Protein AF-A0A915HDL1-F1 (afdb_monomer)

InterPro domains:
  IPR001024 PLAT/LH2 domain [PF01477] (60-126)
  IPR001024 PLAT/LH2 domain [PS50095] (58-131)
  IPR036392 PLAT/LH2 domain superfamily [SSF49723] (57-126)
  IPR052970 Inner ear hair cell lipoxygenase homology domain-containing protein [PTHR45901] (38-126)

Mean predicted aligned error: 14.96 Å

Radius of gyration: 23.65 Å; Cα contacts (8 Å, |Δi|>4): 177; chains: 1; bounding box: 27×48×87 Å

Secondary structure (DSSP, 8-state):
--------------------------------------------------PPP-TTEEEEEEEEEPPSSTT----SPEEEEEEETTEEPPPEE----SS-SS-S-TT-EEEEEEEEEE---SEEEEEEEE-

Nearest PDB structures (foldseek):
  2fnq-assembly1_A  TM=8.920E-01  e=1.344E-03  Plexaura homomalla
  3v99-assembly1_A  TM=8.855E-01  e=3.000E-03  Homo sapiens
  4nre-assembly1_A  TM=8.834E-01  e=3.773E-03  Homo sapiens
  7laf-assembly1_A  TM=9.132E-01  e=9.998E-03  Homo sapiens
  7ttj-assembly1_B  TM=8.368E-01  e=1.121E-02  Homo sapiens

Sequence (131 aa):
MAALKGPFSHRMIAHMGTQYQNQAVSADEEEDQGNDSQSQHTGTEAPKSLPPPDKNKTMYTIAVKTSNVFGAGTDANVFVQLFGENGHSDFIQLKKSINHRNKFERNHSDVFIFNDMKNLGPISQVAAVSK

Solvent-accessible surface area (backbone atoms only — not comparable to full-atom values): 8812 Å² total; per-residue (Å²): 140,89,84,83,88,67,87,81,81,73,83,75,62,65,70,72,82,86,82,82,80,82,76,84,75,84,82,82,86,83,86,90,82,88,86,86,87,84,89,84,93,73,95,68,84,65,77,77,74,74,76,76,82,59,83,64,41,36,72,47,80,47,45,43,48,26,50,80,49,90,84,49,40,51,90,58,52,43,31,36,30,47,31,22,80,67,40,66,59,68,79,43,70,74,82,65,40,80,79,36,94,72,55,50,36,55,57,36,72,34,38,33,77,43,71,78,34,76,50,27,64,68,74,78,50,76,49,76,51,74,92

Organism: Romanomermis culicivorax (NCBI:txid13658)

Foldseek 3Di:
DDDDPDPPPDPFDFDDDDDDDDDDDDDDDDDDDDDDDDDDDDDDPDPDPDPPPDPQWDKDKTKTFQEQDVPSADPFWKWKKWAAPQGIFDTDTQCDFPPDPRPRGRGDITIDMDGGGGCRDDTDDMDMDTD

pLDDT: mean 70.62, std 26.86, range [24.58, 97.81]

Structure (mmCIF, N/CA/C/O backbone):
data_AF-A0A915HDL1-F1
#
_entry.id   AF-A0A915HDL1-F1
#
loop_
_atom_site.group_PDB
_atom_site.id
_atom_site.type_symbol
_atom_site.label_atom_id
_atom_site.label_alt_id
_atom_site.label_comp_id
_atom_site.label_asym_id
_atom_site.label_entity_id
_atom_site.label_seq_id
_atom_site.pdbx_PDB_ins_code
_atom_site.Cartn_x
_atom_site.Cartn_y
_atom_site.Cartn_z
_atom_site.occupancy
_atom_site.B_iso_or_equiv
_atom_site.auth_seq_id
_atom_site.auth_comp_id
_atom_site.auth_asym_id
_atom_site.auth_atom_id
_atom_site.pdbx_PDB_model_num
ATOM 1 N N . MET A 1 1 ? -5.763 -11.254 -38.644 1.00 36.66 1 MET A N 1
ATOM 2 C CA . MET A 1 1 ? -5.617 -12.168 -37.492 1.00 36.66 1 MET A CA 1
ATOM 3 C C . MET A 1 1 ? -5.912 -11.372 -36.233 1.00 36.66 1 MET A C 1
ATOM 5 O O . MET A 1 1 ? -5.213 -10.405 -35.969 1.00 36.66 1 MET A O 1
ATOM 9 N N . ALA A 1 2 ? -7.004 -11.695 -35.544 1.00 35.84 2 ALA A N 1
ATOM 10 C CA . ALA A 1 2 ? -7.431 -11.035 -34.314 1.00 35.84 2 ALA A CA 1
ATOM 11 C C . ALA A 1 2 ? -7.044 -11.893 -33.102 1.00 35.84 2 ALA A C 1
ATOM 13 O O . ALA A 1 2 ? -7.246 -13.102 -33.153 1.00 35.84 2 ALA A O 1
ATOM 14 N N . ALA A 1 3 ? -6.545 -11.261 -32.034 1.00 29.28 3 ALA A N 1
ATOM 15 C CA . ALA A 1 3 ? -6.727 -11.693 -30.643 1.00 29.28 3 ALA A CA 1
ATOM 16 C C . ALA A 1 3 ? -6.286 -10.579 -29.663 1.00 29.28 3 ALA A C 1
ATOM 18 O O . ALA A 1 3 ? -5.105 -10.382 -29.397 1.00 29.28 3 ALA A O 1
ATOM 19 N N . LEU A 1 4 ? -7.280 -9.816 -29.195 1.00 28.64 4 LEU A N 1
ATOM 20 C CA . LEU A 1 4 ? -7.502 -9.329 -27.822 1.00 28.64 4 LEU A CA 1
ATOM 21 C C . LEU A 1 4 ? -6.271 -9.063 -26.921 1.00 28.64 4 LEU A C 1
ATOM 23 O O . LEU A 1 4 ? -5.800 -9.952 -26.216 1.00 28.64 4 LEU A O 1
ATOM 27 N N . LYS A 1 5 ? -5.868 -7.790 -26.794 1.00 31.39 5 LYS A N 1
ATOM 28 C CA . LYS A 1 5 ? -5.203 -7.295 -25.573 1.00 31.39 5 LYS A CA 1
ATOM 29 C C . LYS A 1 5 ? -6.284 -6.882 -24.569 1.00 31.39 5 LYS A C 1
ATOM 31 O O . LYS A 1 5 ? -6.698 -5.728 -24.540 1.00 31.39 5 LYS A O 1
ATOM 36 N N . GLY A 1 6 ? -6.796 -7.852 -23.812 1.00 27.17 6 GLY A N 1
ATOM 37 C CA . GLY A 1 6 ? -7.611 -7.578 -22.623 1.00 27.17 6 GLY A CA 1
ATOM 38 C C . GLY A 1 6 ? -6.783 -6.885 -21.527 1.00 27.17 6 GLY A C 1
ATOM 39 O O . GLY A 1 6 ? -5.552 -6.881 -21.608 1.00 27.17 6 GLY A O 1
ATOM 40 N N . PRO A 1 7 ? -7.424 -6.286 -20.507 1.00 32.44 7 PRO A N 1
ATOM 41 C CA . PRO A 1 7 ? -6.717 -5.602 -19.433 1.00 32.44 7 PRO A CA 1
ATOM 42 C C . PRO A 1 7 ? -5.921 -6.636 -18.637 1.00 32.44 7 PRO A C 1
ATOM 44 O O . PRO A 1 7 ? -6.485 -7.490 -17.953 1.00 32.44 7 PRO A O 1
ATOM 47 N N . PHE A 1 8 ? -4.597 -6.589 -18.750 1.00 31.95 8 PHE A N 1
ATOM 48 C CA . PHE A 1 8 ? -3.707 -7.441 -17.977 1.00 31.95 8 PHE A CA 1
ATOM 49 C C . PHE A 1 8 ? -3.736 -6.994 -16.512 1.00 31.95 8 PHE A C 1
ATOM 51 O O . PHE A 1 8 ? -2.894 -6.216 -16.068 1.00 31.95 8 PHE A O 1
ATOM 58 N N . SER A 1 9 ? -4.723 -7.481 -15.758 1.00 31.31 9 SER A N 1
ATOM 59 C CA . SER A 1 9 ? -4.760 -7.379 -14.301 1.00 31.31 9 SER A CA 1
ATOM 60 C C . SER A 1 9 ? -3.649 -8.263 -13.727 1.00 31.31 9 SER A C 1
ATOM 62 O O . SER A 1 9 ? -3.853 -9.429 -13.390 1.00 31.31 9 SER A O 1
ATOM 64 N N . HIS A 1 10 ? -2.426 -7.735 -13.685 1.00 34.66 10 HIS A N 1
ATOM 65 C CA . HIS A 1 10 ? -1.345 -8.367 -12.944 1.00 34.66 10 HIS A CA 1
ATOM 66 C C . HIS A 1 10 ? -1.614 -8.143 -11.457 1.00 34.66 10 HIS A C 1
ATOM 68 O O . HIS A 1 10 ? -1.609 -7.011 -10.974 1.00 34.66 10 HIS A O 1
ATOM 74 N N . ARG A 1 11 ? -1.878 -9.239 -10.735 1.00 32.44 11 ARG A N 1
ATOM 75 C CA . ARG A 1 11 ? -2.006 -9.250 -9.273 1.00 32.44 11 ARG A CA 1
ATOM 76 C C . ARG A 1 11 ? -0.682 -8.778 -8.669 1.00 32.44 11 ARG A C 1
ATOM 78 O O . ARG A 1 11 ? 0.257 -9.560 -8.545 1.00 32.44 11 ARG A O 1
ATOM 85 N N . MET A 1 12 ? -0.605 -7.501 -8.303 1.00 34.94 12 MET A N 1
ATOM 86 C CA . MET A 1 12 ? 0.433 -7.008 -7.402 1.00 34.94 12 MET A CA 1
ATOM 87 C C . MET A 1 12 ? 0.228 -7.675 -6.042 1.00 34.94 12 MET A C 1
ATOM 89 O O . MET A 1 12 ? -0.837 -7.544 -5.439 1.00 34.94 12 MET A O 1
ATOM 93 N N . ILE A 1 13 ? 1.224 -8.428 -5.576 1.00 35.94 13 ILE A N 1
ATOM 94 C CA . ILE A 1 13 ? 1.182 -9.061 -4.257 1.00 35.94 13 ILE A CA 1
ATOM 95 C C . ILE A 1 13 ? 1.776 -8.069 -3.256 1.00 35.94 13 ILE A C 1
ATOM 97 O O . ILE A 1 13 ? 2.990 -7.948 -3.105 1.00 35.94 13 ILE A O 1
ATOM 101 N N . ALA A 1 14 ? 0.898 -7.330 -2.585 1.00 37.12 14 ALA A N 1
ATOM 102 C CA . ALA A 1 14 ? 1.237 -6.531 -1.418 1.00 37.12 14 ALA A CA 1
ATOM 103 C C . ALA A 1 14 ? 1.491 -7.471 -0.222 1.00 37.12 14 ALA A C 1
ATOM 105 O O . ALA A 1 14 ? 0.547 -7.929 0.415 1.00 37.12 14 ALA A O 1
ATOM 106 N N . HIS A 1 15 ? 2.753 -7.791 0.078 1.00 33.34 15 HIS A N 1
ATOM 107 C CA . HIS A 1 15 ? 3.117 -8.431 1.347 1.00 33.34 15 HIS A CA 1
ATOM 108 C C . HIS A 1 15 ? 3.179 -7.351 2.435 1.00 33.34 15 HIS A C 1
ATOM 110 O O . HIS A 1 15 ? 4.119 -6.561 2.460 1.00 33.34 15 HIS A O 1
ATOM 116 N N . MET A 1 16 ? 2.186 -7.310 3.326 1.00 37.06 16 MET A N 1
ATOM 117 C CA . MET A 1 16 ? 2.151 -6.381 4.462 1.00 37.06 16 MET A CA 1
ATOM 118 C C . MET A 1 16 ? 2.374 -7.155 5.759 1.00 37.06 16 MET A C 1
ATOM 120 O O . MET A 1 16 ? 1.567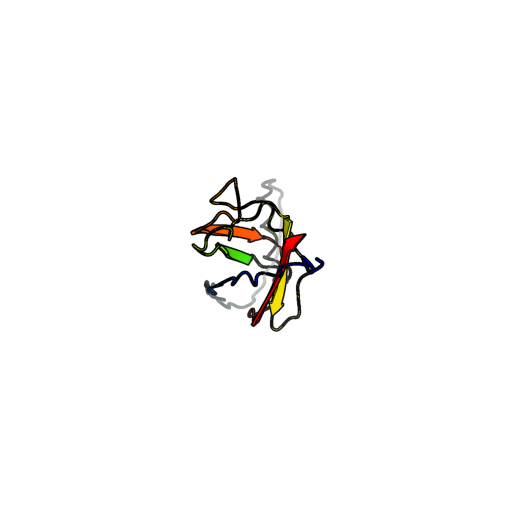 -8.009 6.116 1.00 37.06 16 MET A O 1
ATOM 124 N N . GLY A 1 17 ? 3.471 -6.865 6.458 1.00 27.05 17 GLY A N 1
ATOM 125 C CA . GLY A 1 17 ? 3.666 -7.290 7.841 1.00 27.05 17 GLY A CA 1
ATOM 126 C C . GLY A 1 17 ? 3.023 -6.279 8.787 1.00 27.05 17 GLY A C 1
ATOM 127 O O . GLY A 1 17 ? 3.318 -5.089 8.714 1.00 27.05 17 GLY A O 1
ATOM 128 N N . THR A 1 18 ? 2.154 -6.737 9.681 1.00 27.73 18 THR A N 1
ATOM 129 C CA . THR A 1 18 ? 1.672 -5.956 10.824 1.00 27.73 18 THR A CA 1
ATOM 130 C C . THR A 1 18 ? 2.804 -5.800 11.841 1.00 27.73 18 THR A C 1
ATOM 132 O O . THR A 1 18 ? 3.175 -6.780 12.484 1.00 27.73 18 THR A O 1
ATOM 135 N N . GLN A 1 19 ? 3.346 -4.593 12.029 1.00 25.41 19 GLN A N 1
ATOM 136 C CA . GLN A 1 19 ? 4.019 -4.265 13.290 1.00 25.41 19 GLN A CA 1
ATOM 137 C C . GLN A 1 19 ? 3.010 -3.587 14.213 1.00 25.41 19 GLN A C 1
ATOM 139 O O . GLN A 1 19 ? 2.671 -2.419 14.047 1.00 25.41 19 GLN A O 1
ATOM 144 N N . TYR A 1 20 ? 2.518 -4.364 15.174 1.00 26.14 20 TYR A N 1
ATOM 145 C CA . TYR A 1 20 ? 1.804 -3.865 16.341 1.00 26.14 20 TYR A CA 1
ATOM 146 C C . TYR A 1 20 ? 2.863 -3.323 17.315 1.00 26.14 20 TYR A C 1
ATOM 148 O O . TYR A 1 20 ? 3.628 -4.105 17.876 1.00 26.14 20 TYR A O 1
ATOM 156 N N . GLN A 1 21 ? 2.945 -2.005 17.513 1.00 24.58 21 GLN A N 1
ATOM 157 C CA . GLN A 1 21 ? 3.582 -1.456 18.714 1.00 24.58 21 GLN A CA 1
ATOM 158 C C . GLN A 1 21 ? 2.483 -1.091 19.707 1.00 24.58 21 GLN A C 1
ATOM 160 O O . GLN A 1 21 ? 1.872 -0.029 19.623 1.00 24.58 21 GLN A O 1
ATOM 165 N N . ASN A 1 22 ? 2.237 -1.997 20.653 1.00 26.72 22 ASN A N 1
ATOM 166 C CA . ASN A 1 22 ? 1.591 -1.639 21.907 1.00 26.72 22 ASN A CA 1
ATOM 167 C C . ASN A 1 22 ? 2.617 -0.862 22.740 1.00 26.72 22 ASN A C 1
ATOM 169 O O . ASN A 1 22 ? 3.577 -1.456 23.227 1.00 26.72 22 ASN A O 1
ATOM 173 N N . GLN A 1 23 ? 2.418 0.441 22.927 1.00 29.22 23 GLN A N 1
ATOM 174 C CA . GLN A 1 23 ? 2.945 1.116 24.110 1.00 29.22 23 GLN A CA 1
ATOM 175 C C . GLN A 1 23 ? 1.824 1.156 25.139 1.00 29.22 23 GLN A C 1
ATOM 177 O O . GLN A 1 23 ? 0.870 1.922 25.022 1.00 29.22 23 GLN A O 1
ATOM 182 N N . ALA A 1 24 ? 1.929 0.260 26.119 1.00 32.66 24 ALA A N 1
ATOM 183 C CA . ALA A 1 24 ? 1.194 0.377 27.361 1.00 32.66 24 ALA A CA 1
ATOM 184 C C . ALA A 1 24 ? 1.666 1.657 28.062 1.00 32.66 24 ALA A C 1
ATOM 186 O O . ALA A 1 24 ? 2.845 1.784 28.383 1.00 32.66 24 ALA A O 1
ATOM 187 N N . VAL A 1 25 ? 0.754 2.599 28.279 1.00 36.53 25 VAL A N 1
ATOM 188 C CA . VAL A 1 25 ? 0.918 3.640 29.295 1.00 36.53 25 VAL A CA 1
ATOM 189 C C . VAL A 1 25 ? -0.018 3.269 30.434 1.00 36.53 25 VAL A C 1
ATOM 191 O O . VAL A 1 25 ? -1.222 3.108 30.233 1.00 36.53 25 VAL A O 1
ATOM 194 N N . SER A 1 26 ? 0.600 3.010 31.581 1.00 33.22 26 SER A N 1
ATOM 195 C CA . SER A 1 26 ? 0.004 2.628 32.853 1.00 33.22 26 SER A CA 1
ATOM 196 C C . SER A 1 26 ? -1.093 3.610 33.255 1.00 33.22 26 SER A C 1
ATOM 198 O O . SER A 1 26 ? -0.880 4.820 33.281 1.00 33.22 26 SER A O 1
ATOM 200 N N . ALA A 1 27 ? -2.277 3.074 33.539 1.00 43.59 27 ALA A N 1
ATOM 201 C CA . ALA A 1 27 ? -3.297 3.782 34.290 1.00 43.59 27 ALA A CA 1
ATOM 202 C C . ALA A 1 27 ? -2.978 3.561 35.770 1.00 43.59 27 ALA A C 1
ATOM 204 O O . ALA A 1 27 ? -3.225 2.473 36.285 1.00 43.59 27 ALA A O 1
ATOM 205 N N . ASP A 1 28 ? -2.381 4.563 36.408 1.00 44.78 28 ASP A N 1
ATOM 206 C CA . ASP A 1 28 ? -2.336 4.635 37.864 1.00 44.78 28 ASP A CA 1
ATOM 207 C C . ASP A 1 28 ? -3.645 5.297 38.325 1.00 44.78 28 ASP A C 1
ATOM 209 O O . ASP A 1 28 ? -3.957 6.432 37.954 1.00 44.78 2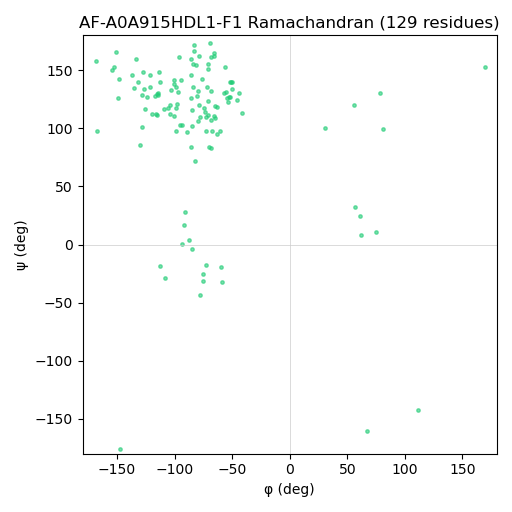8 ASP A O 1
ATOM 213 N N . GLU A 1 29 ? -4.449 4.528 39.055 1.00 59.56 29 GLU A N 1
ATOM 214 C CA . GLU A 1 29 ? -5.587 4.995 39.847 1.00 59.56 29 GLU A CA 1
ATOM 215 C C . GLU A 1 29 ? -5.055 5.743 41.078 1.00 59.56 29 GLU A C 1
ATOM 217 O O . GLU A 1 29 ? -4.169 5.203 41.724 1.00 59.56 29 GLU A O 1
ATOM 222 N N . GLU A 1 30 ? -5.610 6.906 41.445 1.00 47.22 30 GLU A N 1
ATOM 223 C CA . GLU A 1 30 ? -5.792 7.304 42.856 1.00 47.22 30 GLU A CA 1
ATOM 224 C C . GLU A 1 30 ? -6.961 8.301 43.013 1.00 47.22 30 GLU A C 1
ATOM 226 O O . GLU A 1 30 ? -7.324 9.033 42.089 1.00 47.22 30 GLU A O 1
ATOM 231 N N . GLU A 1 31 ? -7.577 8.229 44.195 1.00 41.84 31 GLU A N 1
ATOM 232 C CA . GLU A 1 31 ? -8.914 8.679 44.594 1.00 41.84 31 GLU A CA 1
ATOM 233 C C . GLU A 1 31 ? -9.050 10.172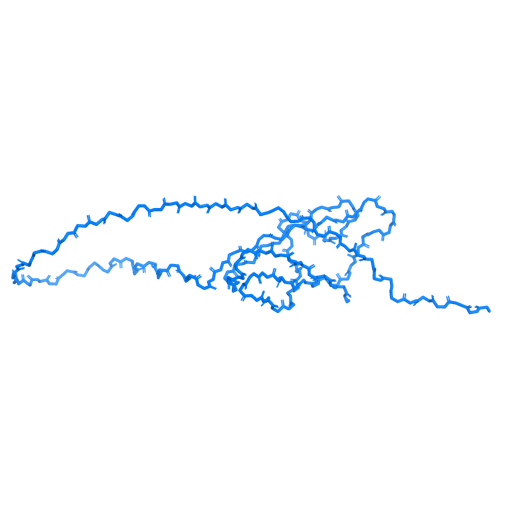 44.982 1.00 41.84 31 GLU A C 1
ATOM 235 O O . GLU A 1 31 ? -8.086 10.892 45.227 1.00 41.84 31 GLU A O 1
ATOM 240 N N . ASP A 1 32 ? -10.315 10.599 45.068 1.00 43.12 32 ASP A N 1
ATOM 241 C CA . ASP A 1 32 ? -10.850 11.899 45.502 1.00 43.12 32 ASP A CA 1
ATOM 242 C C . ASP A 1 32 ? -10.661 12.192 47.003 1.00 43.12 32 ASP A C 1
ATOM 244 O O . ASP A 1 32 ? -11.078 11.376 47.820 1.00 43.12 32 ASP A O 1
ATOM 248 N N . GLN A 1 33 ? -10.173 13.394 47.356 1.00 34.38 33 GLN A N 1
ATOM 249 C CA . GLN A 1 33 ? -10.640 14.178 48.519 1.00 34.38 33 GLN A CA 1
ATOM 250 C C . GLN A 1 33 ? -10.495 15.689 48.243 1.00 34.38 33 GLN A C 1
ATOM 252 O O . GLN A 1 33 ? -9.412 16.177 47.915 1.00 34.38 33 GLN A O 1
ATOM 257 N N . GLY A 1 34 ? -11.587 16.445 48.397 1.00 39.25 34 GLY A N 1
ATOM 258 C CA . GLY A 1 34 ? -11.631 17.897 48.186 1.00 39.25 34 GLY A CA 1
ATOM 259 C C . GLY A 1 34 ? -11.065 18.759 49.324 1.00 39.25 34 GLY A C 1
ATOM 260 O O . GLY A 1 34 ? -10.973 18.307 50.461 1.00 39.25 34 GLY A O 1
ATOM 261 N N . ASN A 1 35 ? -10.755 20.030 49.019 1.00 35.09 35 ASN A N 1
ATOM 262 C CA . ASN A 1 35 ? -10.968 21.193 49.900 1.00 35.09 35 ASN A CA 1
ATOM 263 C C . ASN A 1 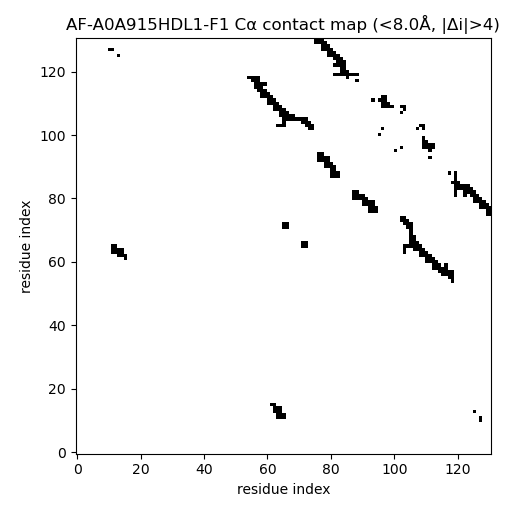35 ? -10.785 22.545 49.158 1.00 35.09 35 ASN A C 1
ATOM 265 O O . ASN A 1 35 ? -10.110 22.640 48.137 1.00 35.09 35 ASN A O 1
ATOM 269 N N . ASP A 1 36 ? -11.408 23.561 49.749 1.00 37.16 36 ASP A N 1
ATOM 270 C CA . ASP A 1 36 ? -11.732 24.945 49.407 1.00 37.16 36 ASP A CA 1
ATOM 271 C C . ASP A 1 36 ? -10.638 25.966 48.996 1.00 37.16 36 ASP A C 1
ATOM 273 O O . ASP A 1 36 ? -9.533 26.010 49.526 1.00 37.16 36 ASP A O 1
ATOM 277 N N . SER A 1 37 ? -11.126 26.934 48.199 1.00 45.53 37 SER A N 1
ATOM 278 C CA . SER A 1 37 ? -10.916 28.401 48.245 1.00 45.53 37 SER A CA 1
ATOM 279 C C . SER A 1 37 ? -9.643 29.122 47.729 1.00 45.53 37 SER A C 1
ATOM 281 O O . SER A 1 37 ? -8.522 28.926 48.174 1.00 45.53 37 SER A O 1
ATOM 283 N N . GLN A 1 38 ? -9.955 30.149 46.911 1.00 38.72 38 GLN A N 1
ATOM 284 C CA . GLN A 1 38 ? -9.337 31.480 46.712 1.00 38.72 38 GLN A CA 1
ATOM 285 C C . GLN A 1 38 ? -8.082 31.709 45.826 1.00 38.72 38 GLN A C 1
ATOM 287 O O . GLN A 1 38 ? -6.946 31.707 46.274 1.00 38.72 38 GLN A O 1
ATOM 292 N N . SER A 1 39 ? -8.375 32.169 44.594 1.00 42.88 39 SER A N 1
ATOM 293 C CA . SER A 1 39 ? -7.875 33.391 43.911 1.00 42.88 39 SER A CA 1
ATOM 294 C C . SER A 1 39 ? -6.363 33.649 43.727 1.00 42.88 39 SER A C 1
ATOM 296 O O . SER A 1 39 ? -5.667 33.946 44.687 1.00 42.88 39 SER A O 1
ATOM 298 N N . GLN A 1 40 ? -5.899 33.778 42.473 1.00 39.62 40 GLN A N 1
ATOM 299 C CA . GLN A 1 40 ? -5.594 35.048 41.768 1.00 39.62 40 GLN A CA 1
ATOM 300 C C . GLN A 1 40 ? -4.849 34.784 40.438 1.00 39.62 40 GLN A C 1
ATOM 302 O O . GLN A 1 40 ? -4.190 33.771 40.245 1.00 39.62 40 GLN A O 1
ATOM 307 N N . HIS A 1 41 ? -5.029 35.707 39.494 1.00 47.06 41 HIS A N 1
ATOM 308 C CA . HIS A 1 41 ? -4.688 35.636 38.073 1.00 47.06 41 HIS A CA 1
ATOM 309 C C . HIS A 1 41 ? -3.173 35.783 37.815 1.00 47.06 41 HIS A C 1
ATOM 311 O O . HIS A 1 41 ? -2.620 36.861 38.024 1.00 47.06 41 HIS A O 1
ATOM 317 N N . THR A 1 42 ? -2.512 34.761 37.262 1.00 32.50 42 THR A N 1
ATOM 318 C CA . THR A 1 42 ? -1.261 34.924 36.500 1.00 32.50 42 THR A CA 1
ATOM 319 C C . THR A 1 42 ? -1.438 34.277 35.130 1.00 32.50 42 THR A C 1
ATOM 321 O O . THR A 1 42 ? -1.704 33.086 34.994 1.00 32.50 42 THR A O 1
ATOM 324 N N . GLY A 1 43 ? -1.357 35.098 34.082 1.00 46.56 43 GLY A N 1
ATOM 325 C CA . GLY A 1 43 ? -1.361 34.628 32.705 1.00 46.56 43 GLY A CA 1
ATOM 326 C C . GLY A 1 43 ? -0.083 33.846 32.436 1.00 46.56 43 GLY A C 1
ATOM 327 O O . GLY A 1 43 ? 0.966 34.419 32.164 1.00 46.56 43 GLY A O 1
ATOM 328 N N . THR A 1 44 ? -0.169 32.529 32.528 1.00 38.00 44 THR A N 1
ATOM 329 C CA . THR A 1 44 ? 0.734 31.600 31.856 1.00 38.00 44 THR A CA 1
ATOM 330 C C . THR A 1 44 ? -0.179 30.607 31.160 1.00 38.00 44 THR A C 1
ATOM 332 O O . THR A 1 44 ? -0.569 29.598 31.740 1.00 38.00 44 THR A O 1
ATOM 335 N N . GLU A 1 45 ? -0.622 30.940 29.943 1.00 42.84 45 GLU A N 1
ATOM 336 C CA . GLU A 1 45 ? -1.302 29.963 29.095 1.00 42.84 45 GLU A CA 1
ATOM 337 C C . GLU A 1 45 ? -0.289 28.859 28.783 1.00 42.84 45 GLU A C 1
ATOM 339 O O . GLU A 1 45 ? 0.552 28.981 27.891 1.00 42.84 45 GLU A O 1
ATOM 344 N N . ALA A 1 46 ? -0.331 27.792 29.581 1.00 51.94 46 ALA A N 1
ATOM 345 C CA . ALA A 1 46 ? 0.294 26.529 29.243 1.00 51.94 46 ALA A CA 1
ATOM 346 C C . ALA A 1 46 ? -0.148 26.145 27.818 1.00 51.94 46 ALA A C 1
ATOM 348 O O . ALA A 1 46 ? -1.314 26.370 27.466 1.00 51.94 46 ALA A O 1
ATOM 349 N N . PRO A 1 47 ? 0.747 25.594 26.976 1.00 52.75 47 PRO A N 1
ATOM 350 C CA . PRO A 1 47 ? 0.364 25.161 25.642 1.00 52.75 47 PRO A CA 1
ATOM 351 C C . PRO A 1 47 ? -0.828 24.218 25.789 1.00 52.75 47 PRO A C 1
ATOM 353 O O . PRO A 1 47 ? -0.738 23.241 26.534 1.00 52.75 47 PRO A O 1
ATOM 356 N N . LYS A 1 48 ? -1.950 24.562 25.136 1.00 56.66 48 LYS A N 1
ATOM 357 C CA . LYS A 1 48 ? -3.181 23.759 25.123 1.00 56.66 48 LYS A CA 1
ATOM 358 C C . LYS A 1 48 ? -2.772 22.301 24.979 1.00 56.66 48 LYS A C 1
ATOM 360 O O . LYS A 1 48 ? -2.175 21.948 23.960 1.00 56.66 48 LYS A O 1
ATOM 365 N N . SER A 1 49 ? -3.020 21.505 26.021 1.00 55.69 49 SER A N 1
ATOM 366 C CA . SER A 1 49 ? -2.705 20.081 26.036 1.00 55.69 49 SER A CA 1
ATOM 367 C C . SER A 1 49 ? -3.175 19.489 24.715 1.00 55.69 49 SER A C 1
ATOM 369 O O . SER A 1 49 ? -4.336 19.694 24.344 1.00 55.69 49 SER A O 1
ATOM 371 N N . LEU A 1 50 ? -2.262 18.844 23.982 1.00 56.72 50 LEU A N 1
ATOM 372 C CA . LEU A 1 50 ? -2.580 18.189 22.715 1.00 56.72 50 LEU A CA 1
ATOM 373 C C . LEU A 1 50 ? -3.892 17.415 22.896 1.00 56.72 50 LEU A C 1
ATOM 375 O O . LEU A 1 50 ? -4.029 16.715 23.906 1.00 56.72 50 LEU A O 1
ATOM 379 N N . PRO A 1 51 ? -4.874 17.580 21.991 1.00 63.44 51 PRO A N 1
ATOM 380 C CA . PRO A 1 51 ? -6.121 16.846 22.103 1.00 63.44 51 PRO A CA 1
ATOM 381 C C . PRO A 1 51 ? -5.801 15.351 22.245 1.00 63.44 51 PRO A C 1
ATOM 383 O O . PRO A 1 51 ? -4.865 14.877 21.588 1.00 63.44 51 PRO A O 1
ATOM 386 N N . PRO A 1 52 ? -6.529 14.613 23.104 1.00 61.75 52 PRO A N 1
ATOM 387 C CA . PRO A 1 52 ? -6.316 13.184 23.260 1.00 61.75 52 PRO A CA 1
ATOM 388 C C . PRO A 1 52 ? -6.325 12.506 21.885 1.00 61.75 52 PRO A C 1
ATOM 390 O O . PRO A 1 52 ? -7.141 12.891 21.040 1.00 61.75 52 PRO A O 1
ATOM 393 N N . PRO A 1 53 ? -5.443 11.523 21.633 1.00 65.75 53 PRO A N 1
ATOM 394 C CA . PRO A 1 53 ? -5.419 10.828 20.356 1.00 65.75 53 PRO A CA 1
ATOM 395 C C . PRO A 1 53 ? -6.808 10.263 20.050 1.00 65.75 53 PRO A C 1
ATOM 397 O O . PRO A 1 53 ? -7.406 9.562 20.871 1.00 65.75 53 PRO A O 1
ATOM 400 N N . ASP A 1 54 ? -7.330 10.601 18.871 1.00 74.69 54 ASP A N 1
ATOM 401 C CA . ASP A 1 54 ? -8.626 10.112 18.416 1.00 74.69 54 ASP A CA 1
ATOM 402 C C . ASP A 1 54 ? -8.540 8.592 18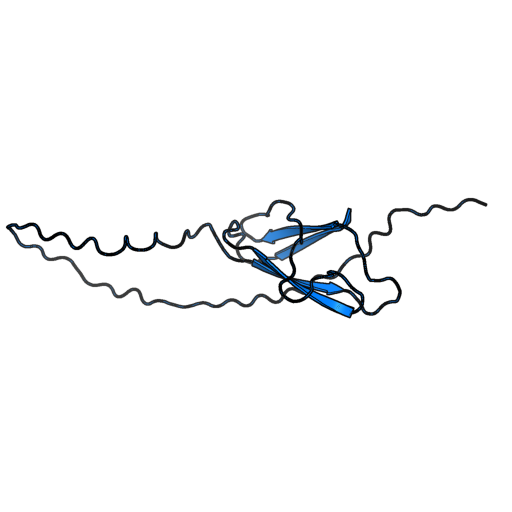.235 1.00 74.69 54 ASP A C 1
ATOM 404 O O . ASP A 1 54 ? -7.896 8.096 17.309 1.00 74.69 54 ASP A O 1
ATOM 408 N N . LYS A 1 55 ? -9.192 7.836 19.129 1.00 76.44 55 LYS A N 1
ATOM 409 C CA . LYS A 1 55 ? -9.186 6.363 19.110 1.00 76.44 55 LYS A CA 1
ATOM 410 C C . LYS A 1 55 ? -9.760 5.785 17.809 1.00 76.44 55 LYS A C 1
ATOM 412 O O . LYS A 1 55 ? -9.479 4.631 17.479 1.00 76.44 55 LYS A O 1
ATOM 417 N N . ASN A 1 56 ? -10.530 6.574 17.055 1.00 86.50 56 ASN A N 1
ATOM 418 C CA . ASN A 1 56 ? -11.102 6.166 15.773 1.00 86.50 56 ASN A CA 1
ATOM 419 C C . ASN A 1 56 ? -10.146 6.369 14.592 1.00 86.50 56 ASN A C 1
ATOM 421 O O . ASN A 1 56 ? -10.482 5.984 13.463 1.00 86.50 56 ASN A O 1
ATOM 425 N N . LYS A 1 57 ? -8.966 6.949 14.827 1.00 89.00 57 LYS A N 1
ATOM 426 C CA . LYS A 1 57 ? -7.946 7.192 13.814 1.00 89.00 57 LYS A CA 1
ATOM 427 C C . LYS A 1 57 ? -6.695 6.360 14.060 1.00 89.00 57 LYS A C 1
ATOM 429 O O . LYS A 1 57 ? -6.348 6.028 15.186 1.00 89.00 57 LYS A O 1
ATOM 434 N N . THR A 1 58 ? -6.023 5.988 12.981 1.00 91.12 58 THR A N 1
ATOM 435 C CA . THR A 1 58 ? -4.758 5.261 13.034 1.00 91.12 58 THR A CA 1
ATOM 436 C C . THR A 1 58 ? -3.891 5.580 11.820 1.00 91.12 58 THR A C 1
ATOM 438 O O . THR A 1 58 ? -4.354 6.155 10.830 1.00 91.12 58 THR A O 1
ATOM 441 N N . MET A 1 59 ? -2.619 5.210 11.915 1.00 90.44 59 MET A N 1
ATOM 442 C CA . MET A 1 59 ? -1.647 5.321 10.838 1.00 90.44 59 MET A CA 1
ATOM 443 C C . MET A 1 59 ? -1.492 3.970 10.141 1.00 90.44 59 MET A C 1
ATOM 445 O O . MET A 1 59 ? -1.324 2.943 10.795 1.00 90.44 59 MET A O 1
ATOM 449 N N . TYR A 1 60 ? -1.476 3.981 8.810 1.00 92.38 60 TYR A N 1
ATOM 450 C CA . TYR A 1 60 ? -1.164 2.804 8.004 1.00 92.38 60 TYR A CA 1
ATOM 451 C C . TYR A 1 60 ? 0.131 2.999 7.225 1.00 92.38 60 TYR A C 1
ATOM 453 O O . TYR A 1 60 ? 0.285 3.978 6.493 1.00 92.38 60 TYR A O 1
ATOM 461 N N . THR A 1 61 ? 1.018 2.011 7.327 1.00 93.75 61 THR A N 1
ATOM 462 C CA . THR A 1 61 ? 2.210 1.878 6.483 1.00 93.75 61 THR A CA 1
ATOM 463 C C . THR A 1 61 ? 1.968 0.781 5.453 1.00 93.75 61 THR A C 1
ATOM 465 O O . THR A 1 61 ? 1.725 -0.370 5.807 1.00 93.75 61 THR A O 1
ATOM 468 N N . ILE A 1 62 ? 2.038 1.137 4.173 1.00 92.44 62 ILE A N 1
ATOM 469 C CA . ILE A 1 62 ? 1.749 0.263 3.034 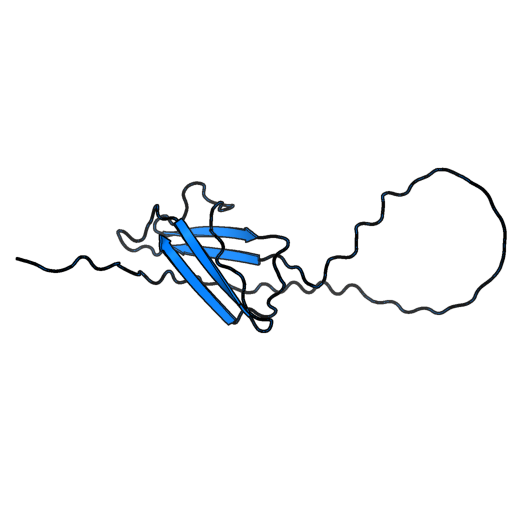1.00 92.44 62 ILE A CA 1
ATOM 470 C C . ILE A 1 62 ? 3.040 0.076 2.228 1.00 92.44 62 ILE A C 1
ATOM 472 O O . ILE A 1 62 ? 3.511 1.017 1.599 1.00 92.44 62 ILE A O 1
ATOM 476 N N . ALA A 1 63 ? 3.611 -1.129 2.237 1.00 93.12 63 ALA A N 1
ATOM 477 C CA . ALA A 1 63 ? 4.782 -1.534 1.456 1.00 93.12 63 ALA A CA 1
ATOM 478 C C . ALA A 1 63 ? 4.406 -2.347 0.197 1.00 93.12 63 ALA A C 1
ATOM 480 O O . ALA A 1 63 ? 3.990 -3.500 0.279 1.00 93.12 63 ALA A O 1
ATOM 481 N N . VAL A 1 64 ? 4.582 -1.784 -0.996 1.00 92.94 64 VAL A N 1
ATOM 482 C CA . VAL A 1 64 ? 4.320 -2.467 -2.271 1.00 92.94 64 VAL A CA 1
ATOM 483 C C . VAL A 1 64 ? 5.622 -3.011 -2.843 1.00 92.94 64 VAL A C 1
ATOM 485 O O . VAL A 1 64 ? 6.538 -2.244 -3.120 1.00 92.94 64 VAL A O 1
ATOM 488 N N . LYS A 1 65 ? 5.704 -4.329 -3.056 1.00 94.50 65 LYS A N 1
ATOM 489 C CA . LYS A 1 65 ? 6.826 -4.962 -3.759 1.00 94.50 65 LYS A CA 1
ATOM 490 C C . LYS A 1 65 ? 6.447 -5.219 -5.212 1.00 94.50 65 LYS A C 1
ATOM 492 O O . LYS A 1 65 ? 5.575 -6.040 -5.492 1.00 94.50 65 LYS A O 1
ATOM 497 N N . THR A 1 66 ? 7.165 -4.594 -6.135 1.00 89.88 66 THR A N 1
ATOM 498 C CA . THR A 1 66 ? 7.087 -4.945 -7.553 1.00 89.88 66 THR A CA 1
ATOM 499 C C . THR A 1 66 ? 8.019 -6.118 -7.833 1.00 89.88 66 THR A C 1
ATOM 501 O O . THR A 1 66 ? 9.163 -6.162 -7.363 1.00 89.88 66 THR A O 1
ATOM 504 N N . SER A 1 67 ? 7.539 -7.102 -8.596 1.00 89.75 67 SER A N 1
ATOM 505 C CA . SER A 1 67 ? 8.321 -8.301 -8.901 1.00 89.75 67 SER A CA 1
ATOM 506 C C . SER A 1 67 ? 9.555 -7.978 -9.756 1.00 89.75 67 SER A C 1
ATOM 508 O O . SER A 1 67 ? 9.659 -6.924 -10.387 1.00 89.75 67 SER A O 1
ATOM 510 N N . ASN A 1 68 ? 10.513 -8.906 -9.787 1.00 90.62 68 ASN A N 1
ATOM 511 C CA . ASN A 1 68 ? 11.699 -8.805 -10.640 1.00 90.62 68 ASN A CA 1
ATOM 512 C C . ASN A 1 68 ? 11.494 -9.461 -12.024 1.00 90.62 68 ASN A C 1
ATOM 514 O O . ASN A 1 68 ? 12.444 -9.944 -12.643 1.00 90.62 68 ASN A O 1
ATOM 518 N N . VAL A 1 69 ? 10.256 -9.509 -12.514 1.00 92.00 69 VAL A N 1
ATOM 519 C CA . VAL A 1 69 ? 9.941 -10.020 -13.854 1.00 92.00 69 VAL A CA 1
ATOM 520 C C . VAL A 1 69 ? 10.091 -8.890 -14.875 1.00 92.00 69 VAL A C 1
ATOM 522 O O . VAL A 1 69 ? 9.856 -7.719 -14.572 1.00 92.00 69 VAL A O 1
ATOM 525 N N . PHE A 1 70 ? 10.528 -9.221 -16.091 1.00 86.31 70 PHE A N 1
ATOM 526 C CA . PHE A 1 70 ? 10.593 -8.249 -17.181 1.00 86.31 70 PHE A CA 1
ATOM 527 C C . PHE A 1 70 ? 9.206 -7.634 -17.435 1.00 86.31 70 PHE A C 1
ATOM 529 O O . PHE A 1 70 ? 8.223 -8.360 -17.542 1.00 86.31 70 PHE A O 1
ATOM 536 N N . GLY A 1 71 ? 9.131 -6.302 -17.506 1.00 87.44 71 GLY A N 1
ATOM 537 C CA . GLY A 1 71 ? 7.866 -5.582 -17.697 1.00 87.44 71 GLY A CA 1
ATOM 538 C C . GLY A 1 71 ? 6.955 -5.512 -16.464 1.00 87.44 71 GLY A C 1
ATOM 539 O O . GLY A 1 71 ? 5.808 -5.113 -16.601 1.00 87.44 71 GLY A O 1
ATOM 540 N N . ALA A 1 72 ? 7.434 -5.886 -15.271 1.00 85.25 72 ALA A N 1
ATOM 541 C CA . ALA A 1 72 ? 6.640 -5.794 -14.040 1.00 85.25 72 ALA A CA 1
ATOM 542 C C . ALA A 1 72 ? 6.437 -4.357 -13.527 1.00 85.25 72 ALA A C 1
ATOM 544 O O . ALA A 1 72 ? 5.566 -4.139 -12.688 1.00 85.25 72 ALA A O 1
ATOM 545 N N . GLY A 1 73 ? 7.259 -3.409 -13.992 1.00 91.00 73 GLY A N 1
ATOM 546 C CA . GLY A 1 73 ? 7.132 -2.000 -13.631 1.00 91.00 73 GLY A CA 1
ATOM 547 C C . GLY A 1 73 ? 5.911 -1.338 -14.271 1.00 91.00 73 GLY A C 1
ATOM 548 O O . GLY A 1 73 ? 5.430 -1.801 -15.306 1.00 91.00 73 GLY A O 1
ATOM 549 N N . THR A 1 74 ? 5.402 -0.263 -13.668 1.00 89.06 74 THR A N 1
ATOM 550 C CA . THR A 1 74 ? 4.253 0.477 -14.210 1.00 89.06 74 THR A CA 1
ATOM 551 C C . THR A 1 74 ? 4.302 1.966 -13.883 1.00 89.06 74 THR A C 1
ATOM 553 O O . THR A 1 74 ? 4.623 2.341 -12.761 1.00 89.06 74 THR A O 1
ATOM 556 N N . ASP A 1 75 ? 3.880 2.792 -14.844 1.00 90.19 75 ASP A N 1
ATOM 557 C CA . ASP A 1 75 ? 3.648 4.236 -14.675 1.00 90.19 75 ASP A CA 1
ATOM 558 C C . ASP A 1 75 ? 2.179 4.567 -14.334 1.00 90.19 75 ASP A C 1
ATOM 560 O O . ASP A 1 75 ? 1.798 5.734 -14.212 1.00 90.19 75 ASP A O 1
ATOM 564 N N . ALA A 1 76 ? 1.319 3.548 -14.220 1.00 90.88 76 ALA A N 1
ATOM 565 C CA . ALA A 1 76 ? -0.103 3.728 -13.945 1.00 90.88 76 ALA A CA 1
ATOM 566 C C . ALA A 1 76 ? -0.363 4.254 -12.525 1.00 90.88 76 ALA A C 1
ATOM 568 O O . ALA A 1 76 ? 0.437 4.090 -11.598 1.00 90.88 76 ALA A O 1
ATOM 569 N N . ASN A 1 77 ? -1.555 4.812 -12.311 1.00 90.75 77 ASN A N 1
ATOM 570 C CA . ASN A 1 77 ? -1.980 5.195 -10.973 1.00 90.75 77 ASN A CA 1
ATOM 571 C C . ASN A 1 77 ? -2.445 3.959 -10.205 1.00 90.75 77 ASN A C 1
ATOM 573 O O . ASN A 1 77 ? -3.414 3.312 -10.598 1.00 90.75 77 ASN A O 1
ATOM 577 N N . VAL A 1 78 ? -1.794 3.657 -9.082 1.00 92.38 78 VAL A N 1
ATOM 578 C CA . VAL A 1 78 ? -2.161 2.529 -8.216 1.00 92.38 78 VAL A CA 1
ATOM 579 C C . VAL A 1 78 ? -3.032 3.009 -7.059 1.00 92.38 78 VAL A C 1
ATOM 581 O O . VAL A 1 78 ? -2.695 3.974 -6.367 1.00 92.38 78 VAL A O 1
ATOM 584 N N . PHE A 1 79 ? -4.141 2.309 -6.832 1.00 93.88 79 PHE A N 1
ATOM 585 C CA . PHE A 1 79 ? -5.073 2.538 -5.734 1.00 93.88 79 PHE A CA 1
ATOM 586 C C . PHE A 1 79 ? -5.204 1.277 -4.890 1.00 93.88 79 PHE A C 1
ATOM 588 O O . PHE A 1 79 ? -5.185 0.170 -5.429 1.00 93.88 79 PHE A O 1
ATOM 595 N N . VAL A 1 80 ? -5.391 1.448 -3.585 1.00 94.88 80 VAL A N 1
ATOM 596 C CA . VAL A 1 80 ? -5.618 0.350 -2.643 1.00 94.88 80 VAL A CA 1
ATOM 597 C C . VAL A 1 80 ? -6.868 0.576 -1.811 1.00 94.88 80 VAL A C 1
ATOM 599 O O . VAL A 1 80 ? -7.206 1.713 -1.499 1.00 94.88 80 VAL A O 1
ATOM 602 N N . GLN A 1 81 ? -7.527 -0.511 -1.430 1.00 95.38 81 GLN A N 1
ATOM 603 C CA . GLN A 1 81 ? -8.592 -0.524 -0.436 1.00 95.38 81 GLN A CA 1
ATOM 604 C C . GLN A 1 81 ? -8.219 -1.521 0.661 1.00 95.38 81 GLN A C 1
ATOM 606 O O . GLN A 1 81 ? -7.880 -2.671 0.368 1.00 95.38 81 GLN A O 1
ATOM 611 N N . LEU A 1 82 ? -8.242 -1.063 1.911 1.00 94.56 82 LEU A N 1
ATOM 612 C CA . LEU A 1 82 ? -7.927 -1.868 3.087 1.00 94.56 82 LEU A CA 1
ATOM 613 C C . LEU A 1 82 ? -9.214 -2.436 3.682 1.00 94.56 82 LEU A C 1
ATOM 615 O O . LEU A 1 82 ? -10.220 -1.732 3.753 1.00 94.56 82 LEU A O 1
ATOM 619 N N . PHE A 1 83 ? -9.158 -3.680 4.146 1.00 93.19 83 PHE A N 1
ATOM 620 C CA . PHE A 1 83 ? -10.248 -4.361 4.838 1.00 93.19 83 PHE A CA 1
ATOM 621 C C . PHE A 1 83 ? -9.735 -4.897 6.174 1.00 93.19 83 PHE A C 1
ATOM 623 O O . PHE A 1 83 ? -8.668 -5.510 6.231 1.00 93.19 83 PHE A O 1
ATOM 630 N N . GLY A 1 84 ? -10.502 -4.681 7.235 1.00 92.81 84 GLY A N 1
ATOM 631 C CA . GLY A 1 84 ? -10.235 -5.194 8.571 1.00 92.81 84 GLY A CA 1
ATOM 632 C C . GLY A 1 84 ? -11.526 -5.492 9.326 1.00 92.81 84 GLY A C 1
ATOM 633 O O . GLY A 1 84 ? -12.625 -5.373 8.780 1.00 92.81 84 GLY A O 1
ATOM 634 N N . GLU A 1 85 ? -11.400 -5.890 10.586 1.00 93.00 85 GLU A N 1
ATOM 635 C CA . GLU A 1 85 ? -12.540 -6.278 11.429 1.00 93.00 85 GLU A CA 1
ATOM 636 C C . GLU A 1 85 ? -13.586 -5.160 11.591 1.00 93.00 85 GLU A C 1
ATOM 638 O O . GLU A 1 85 ? -14.784 -5.434 11.631 1.00 93.00 85 GLU A O 1
ATOM 643 N N . ASN A 1 86 ? -13.162 -3.891 11.582 1.00 93.06 86 ASN A N 1
ATOM 644 C CA . ASN A 1 86 ? -14.050 -2.729 11.728 1.00 93.06 86 ASN A CA 1
ATOM 645 C C . ASN A 1 86 ? -14.547 -2.163 10.374 1.00 93.06 86 ASN A C 1
ATOM 647 O O . ASN A 1 86 ? -15.022 -1.018 10.292 1.00 93.06 86 ASN A O 1
ATOM 651 N N . GLY A 1 87 ? -14.420 -2.940 9.291 1.00 95.38 87 GLY A N 1
ATOM 652 C CA . GLY A 1 87 ? -14.908 -2.612 7.950 1.00 95.38 87 GLY A CA 1
ATOM 653 C C . GLY A 1 87 ? -13.792 -2.347 6.938 1.00 95.38 87 GLY A C 1
ATOM 654 O O . GLY A 1 87 ? -12.768 -3.020 6.930 1.00 95.38 87 GLY A O 1
ATOM 655 N N . HIS A 1 88 ? -13.996 -1.379 6.042 1.00 95.56 88 HIS A N 1
ATOM 656 C CA . HIS A 1 88 ? -13.061 -1.072 4.955 1.00 95.56 88 HIS A CA 1
ATOM 657 C C . HIS A 1 88 ? -12.786 0.429 4.818 1.00 95.56 88 HIS A C 1
ATOM 659 O O . HIS A 1 88 ? -13.561 1.258 5.303 1.00 95.56 88 HIS A O 1
ATOM 665 N N . SER A 1 89 ? -11.669 0.771 4.172 1.00 94.94 89 SER A N 1
ATOM 666 C CA . SER A 1 89 ? -11.372 2.137 3.725 1.00 94.94 89 SER A CA 1
ATOM 667 C C . SER A 1 89 ? -12.051 2.439 2.388 1.00 94.94 89 SER A C 1
ATOM 669 O O . SER A 1 89 ? -12.519 1.534 1.704 1.00 94.94 89 SER A O 1
ATOM 671 N N . ASP A 1 90 ? -12.010 3.693 1.948 1.00 96.50 90 ASP A N 1
ATOM 672 C CA . ASP A 1 90 ? -12.173 4.015 0.528 1.00 96.50 90 ASP A CA 1
ATOM 673 C C . ASP A 1 90 ? -10.958 3.541 -0.290 1.00 96.50 90 ASP A C 1
ATOM 675 O O . ASP A 1 90 ? -9.943 3.098 0.264 1.00 96.50 90 ASP A O 1
ATOM 679 N N . PHE A 1 91 ? -11.040 3.660 -1.619 1.00 94.06 91 PHE A N 1
ATOM 680 C CA . PHE A 1 91 ? -9.868 3.516 -2.480 1.00 94.06 91 PHE A CA 1
ATOM 681 C C . PHE A 1 91 ? -8.935 4.716 -2.324 1.00 94.06 91 PHE A C 1
ATOM 683 O O . PHE A 1 91 ? -9.309 5.859 -2.590 1.00 94.06 91 PHE A O 1
ATOM 690 N N . ILE A 1 92 ? -7.688 4.442 -1.963 1.00 95.75 92 ILE A N 1
ATOM 691 C CA . ILE A 1 92 ? -6.667 5.451 -1.708 1.00 95.75 92 ILE A CA 1
ATOM 692 C C . ILE A 1 92 ? -5.565 5.313 -2.747 1.00 95.75 92 ILE A C 1
ATOM 694 O O . ILE A 1 92 ? -5.030 4.228 -2.967 1.00 95.75 92 ILE A O 1
ATOM 698 N N . GLN A 1 93 ? -5.204 6.423 -3.387 1.00 96.81 93 GLN A N 1
ATOM 699 C CA . GLN A 1 93 ? -4.125 6.437 -4.368 1.00 96.81 93 GLN A CA 1
ATOM 700 C C . GLN A 1 93 ? -2.750 6.471 -3.693 1.00 96.81 93 GLN A C 1
ATOM 702 O O . GLN A 1 93 ? -2.465 7.333 -2.857 1.00 96.81 93 GLN A O 1
ATOM 707 N N . LEU A 1 94 ? -1.851 5.606 -4.147 1.00 95.69 94 LEU A N 1
ATOM 708 C CA . LEU A 1 94 ? -0.468 5.518 -3.693 1.00 95.69 94 LEU A CA 1
ATOM 709 C C . LEU A 1 94 ? 0.421 6.556 -4.409 1.00 95.69 94 LEU A C 1
ATOM 711 O O . LEU A 1 94 ? 1.221 6.240 -5.286 1.00 95.69 94 LEU A O 1
ATOM 715 N N . LYS A 1 95 ? 0.248 7.840 -4.067 1.00 96.75 95 LYS A N 1
ATOM 716 C CA . LYS A 1 95 ? 0.873 8.972 -4.790 1.00 96.75 95 LYS A CA 1
ATOM 717 C C . LYS A 1 95 ? 2.354 9.200 -4.461 1.00 96.75 95 LYS A C 1
ATOM 719 O O . LYS A 1 95 ? 3.157 9.526 -5.343 1.00 96.75 95 LYS A O 1
ATOM 724 N N . LYS A 1 96 ? 2.709 9.121 -3.177 1.00 97.00 96 LYS A N 1
ATOM 725 C CA . LYS A 1 96 ? 4.018 9.541 -2.652 1.00 97.00 96 LYS A CA 1
ATOM 726 C C . LYS A 1 96 ? 4.631 8.420 -1.821 1.00 97.00 96 LYS A C 1
ATOM 728 O O . LYS A 1 96 ? 4.240 8.224 -0.677 1.00 97.00 96 LYS A O 1
ATOM 733 N N . SER A 1 97 ? 5.572 7.706 -2.428 1.00 97.25 97 SER A N 1
ATOM 734 C CA . SER A 1 97 ? 6.436 6.768 -1.716 1.00 97.25 97 SER A CA 1
ATOM 735 C C . SER A 1 97 ? 7.498 7.554 -0.943 1.00 97.25 97 SER A C 1
ATOM 737 O O . SER A 1 97 ? 7.973 8.589 -1.421 1.00 97.25 97 SER A O 1
ATOM 739 N N . ILE A 1 98 ? 7.844 7.090 0.257 1.00 97.81 98 ILE A N 1
ATOM 740 C CA . ILE A 1 98 ? 8.861 7.721 1.108 1.00 97.81 98 ILE A CA 1
ATOM 741 C C . ILE A 1 98 ? 10.279 7.437 0.607 1.00 97.81 98 ILE A C 1
ATOM 743 O O . ILE A 1 98 ? 11.188 8.214 0.885 1.00 97.81 98 ILE A O 1
ATOM 747 N N . ASN A 1 99 ? 10.478 6.332 -0.117 1.00 95.88 99 ASN A N 1
ATOM 748 C CA . ASN A 1 99 ? 11.803 5.855 -0.502 1.00 95.88 99 ASN A CA 1
ATOM 749 C C . ASN A 1 99 ? 12.084 5.936 -2.006 1.00 95.88 99 ASN A C 1
ATOM 751 O O . ASN A 1 99 ? 13.255 5.975 -2.378 1.00 95.88 99 ASN A O 1
ATOM 755 N N . HIS A 1 100 ? 11.068 6.054 -2.871 1.00 97.38 100 HIS A N 1
ATOM 756 C CA . HIS A 1 100 ? 11.298 6.268 -4.304 1.00 97.38 100 HIS A CA 1
ATOM 757 C C . HIS A 1 100 ? 10.398 7.345 -4.919 1.00 97.38 100 HIS A C 1
ATOM 759 O O . HIS A 1 100 ? 9.177 7.380 -4.752 1.00 97.38 100 HIS A O 1
ATOM 765 N N . ARG A 1 101 ? 11.016 8.225 -5.718 1.00 96.88 101 ARG A N 1
ATOM 766 C CA . ARG A 1 101 ? 10.296 9.232 -6.517 1.00 96.88 101 ARG A CA 1
ATOM 767 C C . ARG A 1 101 ? 9.607 8.640 -7.735 1.00 96.88 101 ARG A C 1
ATOM 769 O O . ARG A 1 101 ? 8.569 9.174 -8.120 1.00 96.88 101 ARG A O 1
ATOM 776 N N . ASN A 1 102 ? 10.175 7.586 -8.314 1.00 95.12 102 ASN A N 1
ATOM 777 C CA . ASN A 1 102 ? 9.534 6.774 -9.336 1.00 95.12 102 ASN A CA 1
ATOM 778 C C . ASN A 1 102 ? 9.083 5.461 -8.684 1.00 95.12 102 ASN A C 1
ATOM 780 O O . ASN A 1 102 ? 9.925 4.725 -8.170 1.00 95.12 102 ASN A O 1
ATOM 784 N N . LYS A 1 103 ? 7.767 5.263 -8.581 1.00 96.44 103 LYS A N 1
ATOM 785 C CA . LYS A 1 103 ? 7.176 4.165 -7.804 1.00 96.44 103 LYS A CA 1
ATOM 786 C C . LYS A 1 103 ? 6.872 2.998 -8.722 1.00 96.44 103 LYS A C 1
ATOM 788 O O . LYS A 1 103 ? 6.699 3.187 -9.914 1.00 96.44 103 LYS A O 1
ATOM 793 N N . PHE A 1 104 ? 6.704 1.828 -8.127 1.00 95.31 104 PHE A N 1
ATOM 794 C CA . PHE A 1 104 ? 6.280 0.612 -8.803 1.00 95.31 104 PHE A CA 1
ATOM 795 C C . PHE A 1 104 ? 7.249 0.167 -9.896 1.00 95.31 104 PHE A C 1
ATOM 797 O O . PHE A 1 104 ? 6.860 -0.578 -10.786 1.00 95.31 104 PHE A O 1
ATOM 804 N N . GLU A 1 105 ? 8.518 0.557 -9.798 1.00 97.00 105 GLU A N 1
ATOM 805 C CA . GLU A 1 105 ? 9.568 0.097 -10.699 1.00 97.00 105 GLU A CA 1
ATOM 806 C C . GLU A 1 105 ? 9.904 -1.369 -10.451 1.00 97.00 105 GLU A C 1
ATOM 808 O O . GLU A 1 105 ? 9.777 -1.888 -9.339 1.00 97.00 105 GLU A O 1
ATOM 813 N N . ARG A 1 106 ? 10.353 -2.062 -11.498 1.00 92.38 106 ARG A N 1
ATOM 814 C CA . ARG A 1 106 ? 10.745 -3.472 -11.397 1.00 92.38 106 ARG A CA 1
ATOM 815 C C . ARG A 1 106 ? 11.715 -3.668 -10.230 1.00 92.38 106 ARG A C 1
ATOM 817 O O . ARG A 1 106 ? 12.706 -2.958 -10.101 1.00 92.38 106 ARG A O 1
ATOM 824 N N . ASN A 1 107 ? 11.459 -4.696 -9.423 1.00 93.25 107 ASN A N 1
ATOM 825 C CA . ASN A 1 107 ? 12.261 -5.047 -8.251 1.00 93.25 107 ASN A CA 1
ATOM 826 C C . ASN A 1 107 ? 12.324 -3.968 -7.142 1.00 93.25 107 ASN A C 1
ATOM 828 O O . ASN A 1 107 ? 13.049 -4.160 -6.163 1.00 93.25 107 ASN A O 1
ATOM 832 N N . HIS A 1 108 ? 11.547 -2.885 -7.207 1.00 93.00 108 HIS A N 1
ATOM 833 C CA . HIS A 1 108 ? 11.454 -1.924 -6.106 1.00 93.00 108 HIS A CA 1
ATOM 834 C C . HIS A 1 108 ? 10.494 -2.391 -5.010 1.00 93.00 108 HIS A C 1
ATOM 836 O O . HIS A 1 108 ? 9.577 -3.183 -5.240 1.00 93.00 108 HIS A O 1
ATOM 842 N N . SER A 1 109 ? 10.746 -1.897 -3.798 1.00 93.38 109 SER A N 1
ATOM 843 C CA . SER A 1 109 ? 9.806 -1.932 -2.678 1.00 93.38 109 SER A CA 1
ATOM 844 C C . SER A 1 109 ? 9.454 -0.494 -2.323 1.00 93.38 109 SER A C 1
ATOM 846 O O . SER A 1 109 ? 10.327 0.230 -1.859 1.00 93.38 109 SER A O 1
ATOM 848 N N . ASP A 1 110 ? 8.218 -0.068 -2.536 1.00 94.69 110 ASP A N 1
ATOM 849 C CA . ASP A 1 110 ? 7.755 1.295 -2.275 1.00 94.69 110 ASP A CA 1
ATOM 850 C C . ASP A 1 110 ? 6.945 1.370 -0.990 1.00 94.69 110 ASP A C 1
ATOM 852 O O . ASP A 1 110 ? 6.045 0.560 -0.791 1.00 94.69 110 ASP A O 1
ATOM 856 N N . VAL A 1 111 ? 7.233 2.347 -0.129 1.00 94.38 111 VAL A N 1
ATOM 857 C CA . VAL A 1 111 ? 6.541 2.498 1.160 1.00 94.38 111 VAL A CA 1
ATOM 858 C C . VAL A 1 111 ? 5.721 3.785 1.186 1.00 94.38 111 VAL A C 1
ATOM 860 O O . VAL A 1 111 ? 6.232 4.866 0.909 1.00 94.38 111 VAL A O 1
ATOM 863 N N . PHE A 1 112 ? 4.448 3.675 1.556 1.00 96.06 112 PHE A N 1
ATOM 864 C CA . PHE A 1 112 ? 3.487 4.774 1.644 1.00 96.06 112 PHE A CA 1
ATOM 865 C C . PHE A 1 112 ? 2.941 4.859 3.067 1.00 96.06 112 PHE A C 1
ATOM 867 O O . PHE A 1 112 ? 2.593 3.834 3.651 1.00 96.06 112 PHE A O 1
ATOM 874 N N . ILE A 1 113 ? 2.853 6.069 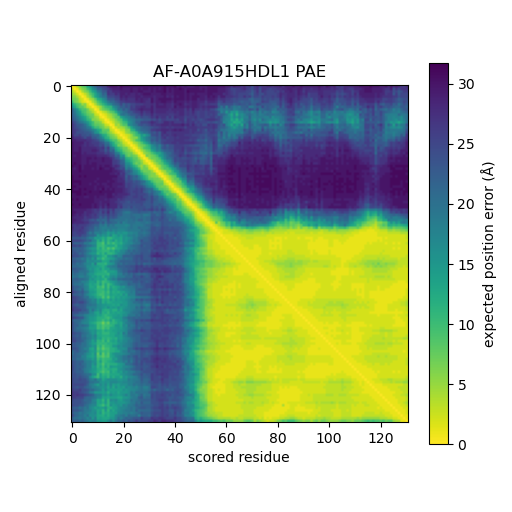3.616 1.00 93.88 113 ILE A N 1
ATOM 875 C CA . ILE A 1 113 ? 2.350 6.307 4.972 1.00 93.88 113 ILE A CA 1
ATOM 876 C C . ILE A 1 113 ? 1.090 7.163 4.881 1.00 93.88 113 ILE A C 1
ATOM 878 O O . ILE A 1 113 ? 1.099 8.222 4.250 1.00 93.88 113 ILE A O 1
ATOM 882 N N . PHE A 1 114 ? 0.018 6.696 5.515 1.00 91.00 114 PHE A N 1
ATOM 883 C CA . PHE A 1 114 ? -1.247 7.409 5.633 1.00 91.00 114 PHE A CA 1
ATOM 884 C C . PHE A 1 114 ? -1.562 7.632 7.106 1.00 91.00 114 PHE A C 1
ATOM 886 O O . PHE A 1 114 ? -1.839 6.677 7.831 1.00 91.00 114 PHE A O 1
ATOM 893 N N . ASN A 1 115 ? -1.520 8.892 7.527 1.00 90.12 115 ASN A N 1
ATOM 894 C CA . ASN A 1 115 ? -1.892 9.311 8.875 1.00 90.12 115 ASN A CA 1
ATOM 895 C C . ASN A 1 115 ? -3.404 9.554 8.948 1.00 90.12 115 ASN A C 1
ATOM 897 O O . ASN A 1 115 ? -4.050 9.779 7.923 1.00 90.12 115 ASN A O 1
ATOM 901 N N . ASP A 1 116 ? -3.956 9.528 10.159 1.00 90.69 116 ASP A N 1
ATOM 902 C CA . ASP A 1 116 ? -5.331 9.955 10.448 1.00 90.69 116 ASP A CA 1
ATOM 903 C C . ASP A 1 116 ? -6.418 9.227 9.629 1.00 90.69 116 ASP A C 1
ATOM 905 O O . ASP A 1 116 ? -7.489 9.767 9.311 1.00 90.69 116 ASP A O 1
A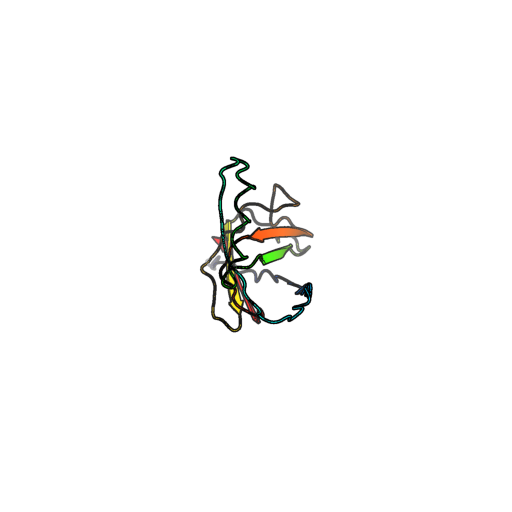TOM 909 N N . MET A 1 117 ? -6.165 7.960 9.299 1.00 90.50 117 MET A N 1
ATOM 910 C CA . MET A 1 117 ? -7.108 7.074 8.617 1.00 90.50 117 MET A CA 1
ATOM 911 C C . MET A 1 117 ? -8.070 6.433 9.610 1.00 90.50 117 MET A C 1
ATOM 913 O O . MET A 1 117 ? -7.731 6.270 10.776 1.00 90.50 117 MET A O 1
ATOM 917 N N . LYS A 1 118 ? -9.263 6.024 9.162 1.00 92.31 118 LYS A N 1
ATOM 918 C CA . LYS A 1 118 ? -10.192 5.259 10.010 1.00 92.31 118 LYS A CA 1
ATOM 919 C C . LYS A 1 118 ? -9.493 4.006 10.546 1.00 92.31 118 LYS A C 1
ATOM 921 O O . LYS A 1 118 ? -8.922 3.253 9.765 1.00 92.31 118 LYS A O 1
ATOM 926 N N . ASN A 1 119 ? -9.590 3.763 11.848 1.00 93.00 119 ASN A N 1
ATOM 927 C CA . ASN A 1 119 ? -9.123 2.526 12.454 1.00 93.00 119 ASN A CA 1
ATOM 928 C C . ASN A 1 119 ? -10.010 1.348 12.012 1.00 93.00 119 ASN A C 1
ATOM 930 O O . ASN A 1 119 ? -11.161 1.219 12.432 1.00 93.00 119 ASN A O 1
ATOM 934 N N . LEU A 1 120 ? -9.472 0.495 11.140 1.00 91.75 120 LEU A N 1
ATOM 935 C CA . LEU A 1 120 ? -10.150 -0.692 10.613 1.00 91.75 120 LEU A CA 1
ATOM 936 C C . LEU A 1 120 ? -9.969 -1.939 11.494 1.00 91.75 120 LEU A C 1
ATOM 938 O O . LEU A 1 120 ? -10.445 -3.006 11.11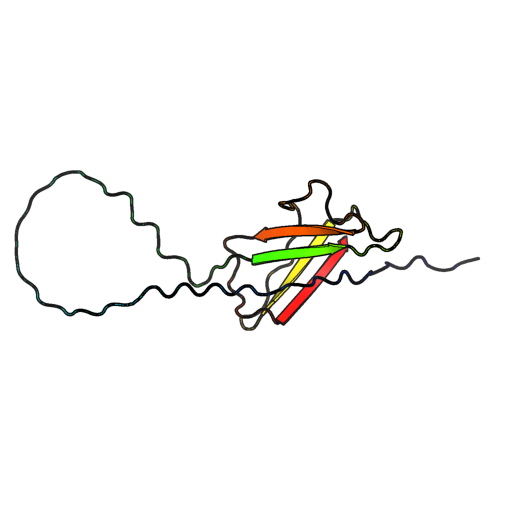8 1.00 91.75 120 LEU A O 1
ATOM 942 N N . GLY A 1 121 ? -9.313 -1.820 12.652 1.00 90.88 121 GLY A N 1
ATOM 943 C CA . GLY A 1 121 ? -8.907 -2.972 13.454 1.00 90.88 121 GLY A CA 1
ATOM 944 C C . GLY A 1 121 ? -7.822 -3.801 12.751 1.00 90.88 121 GLY A C 1
ATOM 945 O O . GLY A 1 121 ? -7.145 -3.292 11.845 1.00 90.88 121 GLY A O 1
ATOM 946 N N . PRO A 1 122 ? -7.636 -5.070 13.153 1.00 90.19 122 PRO A N 1
ATOM 947 C CA . PRO A 1 122 ? -6.763 -6.009 12.458 1.00 90.19 122 PRO A CA 1
ATOM 948 C C . PRO A 1 122 ? -7.102 -6.096 10.964 1.00 90.19 122 PRO A C 1
ATOM 950 O O . PRO A 1 122 ? -8.252 -6.316 10.584 1.00 90.19 122 PRO A O 1
ATOM 953 N N . ILE A 1 123 ? -6.092 -5.905 10.110 1.00 91.75 123 ILE A N 1
ATOM 954 C CA . ILE A 1 123 ? -6.245 -5.945 8.650 1.00 91.75 123 ILE A CA 1
ATOM 955 C C . ILE A 1 123 ? -6.258 -7.395 8.175 1.00 91.75 123 ILE A C 1
ATOM 957 O O . ILE A 1 123 ? -5.342 -8.159 8.469 1.00 91.75 123 ILE A O 1
ATOM 961 N N . SER A 1 124 ? -7.278 -7.753 7.398 1.00 90.69 124 SER A N 1
ATOM 962 C CA . SER A 1 124 ? -7.483 -9.101 6.864 1.00 90.69 124 SER A CA 1
ATOM 963 C C . SER A 1 124 ? -7.221 -9.194 5.362 1.00 90.69 124 SER A C 1
ATOM 965 O O . SER A 1 124 ? -6.821 -10.248 4.869 1.00 90.69 124 SER A O 1
ATOM 967 N N . GLN A 1 125 ? -7.422 -8.101 4.617 1.00 91.38 125 GLN A N 1
ATOM 968 C CA . GLN A 1 125 ? -7.268 -8.092 3.165 1.00 91.38 125 GLN A CA 1
ATOM 969 C C . GLN A 1 125 ? -6.889 -6.706 2.631 1.00 91.38 125 GLN A C 1
ATOM 971 O O . GLN A 1 125 ? -7.252 -5.667 3.184 1.00 91.38 125 GLN A O 1
ATOM 976 N N . VAL A 1 126 ? -6.196 -6.703 1.490 1.00 89.12 126 VAL A N 1
ATOM 977 C CA . VAL A 1 126 ? -5.934 -5.513 0.677 1.00 89.12 126 VAL A CA 1
ATOM 978 C C . VAL A 1 126 ? -6.347 -5.797 -0.765 1.00 89.12 126 VAL A C 1
ATOM 980 O O . VAL A 1 126 ? -5.932 -6.798 -1.347 1.00 89.12 126 VAL A O 1
ATOM 983 N N . ALA A 1 127 ? -7.151 -4.914 -1.352 1.00 87.81 127 ALA A N 1
ATOM 984 C CA . ALA A 1 127 ? -7.419 -4.902 -2.787 1.00 87.81 127 ALA A CA 1
ATOM 985 C C . ALA A 1 127 ? -6.575 -3.814 -3.456 1.00 87.81 127 ALA A C 1
ATOM 987 O O . ALA A 1 127 ? -6.426 -2.730 -2.897 1.00 87.81 127 ALA A O 1
ATOM 988 N N . ALA A 1 128 ? -6.047 -4.085 -4.650 1.00 87.88 128 ALA A N 1
ATOM 989 C CA . ALA A 1 128 ? -5.266 -3.126 -5.425 1.00 87.88 128 ALA A CA 1
ATOM 990 C C . ALA A 1 128 ? -5.756 -3.073 -6.875 1.00 87.88 128 ALA A C 1
ATOM 992 O O . ALA A 1 128 ? -6.059 -4.107 -7.471 1.00 87.88 128 ALA A O 1
ATOM 993 N N . VAL A 1 129 ? -5.813 -1.869 -7.441 1.00 84.06 129 VAL A N 1
ATOM 994 C CA . VAL A 1 129 ? -6.175 -1.631 -8.844 1.00 84.06 129 VAL A CA 1
ATOM 995 C C . VAL A 1 129 ? -5.238 -0.595 -9.459 1.00 84.06 129 VAL A C 1
ATOM 997 O O . VAL A 1 129 ? -4.813 0.338 -8.777 1.00 84.06 129 VAL A O 1
ATOM 1000 N N . SER A 1 130 ? -4.929 -0.743 -10.745 1.00 83.38 130 SER A N 1
ATOM 1001 C CA . SER A 1 130 ? -4.207 0.254 -11.539 1.00 83.38 130 SER A CA 1
ATOM 1002 C C . SER A 1 130 ? -5.126 0.852 -12.608 1.00 83.38 130 SER A C 1
ATOM 1004 O O . SER A 1 130 ? -5.945 0.136 -13.188 1.00 83.38 130 SER A O 1
ATOM 1006 N N . LYS A 1 131 ? -5.025 2.167 -12.829 1.00 79.38 131 LYS A N 1
ATOM 1007 C CA . LYS A 1 131 ? -5.777 2.917 -13.847 1.00 79.38 131 LYS A CA 1
ATOM 1008 C C . LYS A 1 131 ? -4.861 3.825 -14.652 1.00 79.38 131 LYS A C 1
ATOM 1010 O O . LYS A 1 131 ? -3.904 4.371 -14.049 1.00 79.38 131 LYS A O 1
#